Protein AF-A0A9P5VFQ9-F1 (afdb_monomer_lite)

pLDDT: mean 78.66, std 14.64, range [43.88, 96.0]

Organism: NCBI:txid64525

Secondary structure (DSSP, 8-state):
-HHHHHHHHTTT--HHHHHHHHS-HHHHHHHHHHHHHHHHHHHHHHTTT--SSS--HHHHHHHHHHHHHTT---HHHHHHHHHHHHTTSS-TTHHHH-HHHHHHHHHHHHHHHHHHTT-----HHHHHHHHHS-TT---GGG--

Structure (mmCIF, N/CA/C/O backbone):
data_AF-A0A9P5VFQ9-F1
#
_entry.id   AF-A0A9P5VFQ9-F1
#
loop_
_atom_site.group_PDB
_atom_site.id
_atom_site.type_symbol
_atom_site.label_atom_id
_atom_site.label_alt_id
_atom_site.label_comp_id
_atom_site.label_asym_id
_atom_site.label_entity_id
_atom_site.label_seq_id
_atom_site.pdbx_PDB_ins_code
_atom_site.Cartn_x
_atom_site.Cartn_y
_atom_site.Cartn_z
_atom_site.occupancy
_atom_site.B_iso_or_equiv
_atom_site.auth_seq_id
_atom_site.auth_comp_id
_atom_site.auth_asym_id
_atom_site.auth_atom_id
_atom_site.pdbx_PDB_model_num
ATOM 1 N N . MET A 1 1 ? 29.109 7.894 11.009 1.00 55.81 1 MET A N 1
ATOM 2 C CA . MET A 1 1 ? 28.369 6.995 10.091 1.00 55.81 1 MET A CA 1
ATOM 3 C C . MET A 1 1 ? 28.619 7.294 8.606 1.00 55.81 1 MET A C 1
ATOM 5 O O . MET A 1 1 ? 28.768 6.340 7.858 1.00 55.81 1 MET A O 1
ATOM 9 N N . ALA A 1 2 ? 28.804 8.556 8.187 1.00 60.62 2 ALA A N 1
ATOM 10 C CA . ALA A 1 2 ? 29.056 8.932 6.781 1.00 60.62 2 ALA A CA 1
ATOM 11 C C . ALA A 1 2 ? 30.269 8.252 6.090 1.00 60.62 2 ALA A C 1
ATOM 13 O O . ALA A 1 2 ? 30.217 7.973 4.899 1.00 60.62 2 ALA A O 1
ATOM 14 N N . SER A 1 3 ? 31.346 7.941 6.827 1.00 76.19 3 SER A N 1
ATOM 15 C CA . SER A 1 3 ? 32.537 7.265 6.269 1.00 76.19 3 SER A CA 1
ATOM 16 C C . SER A 1 3 ? 32.257 5.816 5.837 1.00 76.19 3 SER A C 1
ATOM 18 O O . SER A 1 3 ? 32.691 5.385 4.773 1.00 76.19 3 SER A O 1
ATOM 20 N N . LYS A 1 4 ? 31.459 5.079 6.621 1.00 75.31 4 LYS A N 1
ATOM 21 C CA . LYS A 1 4 ? 31.110 3.683 6.322 1.00 75.31 4 LYS A CA 1
ATOM 22 C C . LYS A 1 4 ? 30.128 3.579 5.152 1.00 75.31 4 LYS A C 1
ATOM 24 O O . LYS A 1 4 ? 30.213 2.630 4.387 1.00 75.31 4 LYS A O 1
ATOM 29 N N . GLN A 1 5 ? 29.239 4.562 5.003 1.00 74.56 5 GLN A N 1
ATOM 30 C CA . GLN A 1 5 ? 28.322 4.649 3.867 1.00 74.56 5 GLN A CA 1
ATOM 31 C C . GLN A 1 5 ? 29.073 4.839 2.547 1.00 74.56 5 GLN A C 1
ATOM 33 O O . GLN A 1 5 ? 28.929 4.005 1.661 1.00 74.56 5 GLN A O 1
ATOM 38 N N . ARG A 1 6 ? 29.958 5.843 2.464 1.00 76.44 6 ARG A N 1
ATOM 39 C CA . ARG A 1 6 ? 30.792 6.073 1.270 1.00 76.44 6 ARG A CA 1
ATOM 40 C C . ARG A 1 6 ? 31.626 4.855 0.889 1.00 76.44 6 ARG A C 1
ATOM 42 O O . ARG A 1 6 ? 31.655 4.469 -0.265 1.00 76.44 6 ARG A O 1
ATOM 49 N N . GLN A 1 7 ? 32.236 4.190 1.872 1.00 82.25 7 GLN A N 1
ATOM 50 C CA . GLN A 1 7 ? 33.012 2.972 1.616 1.00 82.25 7 GLN A CA 1
ATOM 51 C C . GLN A 1 7 ? 32.186 1.811 1.047 1.00 82.25 7 GLN A C 1
ATOM 53 O O . GLN A 1 7 ? 32.754 0.923 0.414 1.00 82.25 7 GLN A O 1
ATOM 58 N N . LEU A 1 8 ? 30.885 1.749 1.331 1.00 79.94 8 LEU A N 1
ATOM 59 C CA . LEU A 1 8 ? 29.999 0.721 0.788 1.00 79.94 8 LEU A CA 1
ATOM 60 C C . LEU A 1 8 ? 29.437 1.147 -0.579 1.00 79.94 8 LEU A C 1
ATOM 62 O O . LEU A 1 8 ? 29.350 0.314 -1.475 1.00 79.94 8 LEU A O 1
ATOM 66 N N . GLU A 1 9 ? 29.154 2.432 -0.785 1.00 80.38 9 GLU A N 1
ATOM 67 C CA . GLU A 1 9 ? 28.819 2.986 -2.107 1.00 80.38 9 GLU A CA 1
ATOM 68 C C . GLU A 1 9 ? 29.967 2.762 -3.110 1.00 80.38 9 GLU A C 1
ATOM 70 O O . GLU A 1 9 ? 29.736 2.228 -4.192 1.00 80.38 9 GLU A O 1
ATOM 75 N N . ASP A 1 10 ? 31.218 3.031 -2.715 1.00 85.44 10 ASP A N 1
ATOM 76 C CA . ASP A 1 10 ? 32.421 2.812 -3.540 1.00 85.44 10 ASP A CA 1
ATOM 77 C C . ASP A 1 10 ? 32.654 1.331 -3.885 1.00 85.44 10 ASP A C 1
ATOM 79 O O . ASP A 1 10 ? 33.315 0.999 -4.869 1.00 85.44 10 ASP A O 1
ATOM 83 N N . LYS A 1 11 ? 32.102 0.417 -3.078 1.00 86.06 11 LYS A N 1
ATOM 84 C CA . LYS A 1 11 ? 32.120 -1.031 -3.335 1.00 86.06 11 LYS A CA 1
ATOM 85 C C . LYS A 1 11 ? 30.978 -1.492 -4.247 1.00 86.06 11 LYS A C 1
ATOM 87 O O . LYS A 1 11 ? 30.890 -2.685 -4.528 1.00 86.06 11 LYS A O 1
ATOM 92 N N . GLY A 1 12 ? 30.118 -0.578 -4.696 1.00 83.88 12 GLY A N 1
ATOM 93 C CA . GLY A 1 12 ? 28.985 -0.869 -5.570 1.00 83.88 12 GLY A CA 1
ATOM 94 C C . GLY A 1 12 ? 27.778 -1.473 -4.852 1.00 83.88 12 GLY A C 1
ATOM 95 O O . GLY A 1 12 ? 26.964 -2.127 -5.501 1.00 83.88 12 GLY A O 1
ATOM 96 N N . TYR A 1 13 ? 27.653 -1.304 -3.529 1.00 79.12 13 TYR A N 1
ATOM 97 C CA . TYR A 1 13 ? 26.448 -1.743 -2.824 1.00 79.12 13 TYR A CA 1
ATOM 98 C C . TYR A 1 13 ? 25.257 -0.854 -3.188 1.00 79.12 13 TYR A C 1
ATOM 100 O O . TYR A 1 13 ? 25.325 0.371 -3.113 1.00 79.12 13 TYR A O 1
ATOM 108 N N . ASP A 1 14 ? 24.153 -1.506 -3.538 1.00 75.38 14 ASP A N 1
ATOM 109 C CA . ASP A 1 14 ? 22.877 -0.869 -3.844 1.00 75.38 14 ASP A CA 1
ATOM 110 C C . ASP A 1 14 ? 22.279 -0.140 -2.613 1.00 75.38 14 ASP A C 1
ATOM 112 O O . ASP A 1 14 ? 22.479 -0.588 -1.473 1.00 75.38 14 ASP A O 1
ATOM 116 N N . PRO A 1 15 ? 21.517 0.957 -2.805 1.00 68.06 15 PRO A N 1
ATOM 117 C CA . PRO A 1 15 ? 20.866 1.698 -1.723 1.00 68.06 15 PRO A CA 1
ATOM 118 C C . PRO A 1 15 ? 20.046 0.852 -0.737 1.00 68.06 15 PRO A C 1
ATOM 120 O O . PRO A 1 15 ? 20.045 1.151 0.458 1.00 68.06 15 PRO A O 1
ATOM 123 N N . ALA A 1 16 ? 19.389 -0.223 -1.177 1.00 67.06 16 ALA A N 1
ATOM 124 C CA . ALA A 1 16 ? 18.667 -1.144 -0.302 1.00 67.06 16 ALA A CA 1
ATOM 125 C C . ALA A 1 16 ? 19.622 -1.949 0.592 1.00 67.06 16 ALA A C 1
ATOM 127 O O . ALA A 1 16 ? 19.362 -2.114 1.787 1.00 67.06 16 ALA A O 1
ATOM 128 N N . ALA A 1 17 ? 20.762 -2.396 0.057 1.00 70.81 17 ALA A N 1
ATOM 129 C CA . ALA A 1 17 ? 21.795 -3.063 0.847 1.00 70.81 17 ALA A CA 1
ATOM 130 C C . ALA A 1 17 ? 22.415 -2.103 1.875 1.00 70.81 17 ALA A C 1
ATOM 132 O O . ALA A 1 17 ? 22.650 -2.493 3.022 1.00 70.81 17 ALA A O 1
ATOM 133 N N . LEU A 1 18 ? 22.614 -0.835 1.507 1.00 76.38 18 LEU A N 1
ATOM 134 C CA . LEU A 1 18 ? 23.073 0.212 2.423 1.00 76.38 18 LEU A CA 1
ATOM 135 C C . LEU A 1 18 ? 22.049 0.488 3.526 1.00 76.38 18 LEU A C 1
ATOM 137 O O . LEU A 1 18 ? 22.422 0.538 4.697 1.00 76.38 18 LEU A O 1
ATOM 141 N N . ALA A 1 19 ? 20.766 0.598 3.176 1.00 67.88 19 ALA A N 1
ATOM 142 C CA . ALA A 1 19 ? 19.684 0.839 4.125 1.00 67.88 19 ALA A CA 1
ATOM 143 C C . ALA A 1 19 ? 19.532 -0.306 5.139 1.00 67.88 19 ALA A C 1
ATOM 145 O O . ALA A 1 19 ? 19.289 -0.053 6.314 1.00 67.88 19 ALA A O 1
ATOM 146 N N . ILE A 1 20 ? 19.735 -1.558 4.723 1.00 69.69 20 ILE A N 1
ATOM 147 C CA . ILE A 1 20 ? 19.721 -2.711 5.637 1.00 69.69 20 ILE A CA 1
ATOM 148 C C . ILE A 1 20 ? 20.987 -2.752 6.506 1.00 69.69 20 ILE A C 1
ATOM 150 O O . ILE A 1 20 ? 20.913 -3.067 7.690 1.00 69.69 20 ILE A O 1
ATOM 154 N N . THR A 1 21 ? 22.151 -2.433 5.934 1.00 70.12 21 THR A N 1
ATOM 155 C CA . THR A 1 21 ? 23.455 -2.572 6.613 1.00 70.12 21 THR A CA 1
ATOM 156 C C . THR A 1 21 ? 23.760 -1.421 7.576 1.00 70.12 21 THR A C 1
ATOM 158 O O . THR A 1 21 ? 24.509 -1.593 8.540 1.00 70.12 21 THR A O 1
ATOM 161 N N . LEU A 1 22 ? 23.233 -0.229 7.294 1.00 74.25 22 LEU A N 1
ATOM 162 C CA . LEU A 1 22 ? 23.491 1.000 8.049 1.00 74.25 22 LEU A CA 1
ATOM 163 C C . LEU A 1 22 ? 22.254 1.512 8.793 1.00 74.25 22 LEU A C 1
ATOM 165 O O . LEU A 1 22 ? 22.410 2.322 9.707 1.00 74.25 22 LEU A O 1
ATOM 169 N N . GLY A 1 23 ? 21.057 1.071 8.401 1.00 66.44 23 GLY A N 1
ATOM 170 C CA . GLY A 1 23 ? 19.805 1.443 9.046 1.00 66.44 23 GLY A CA 1
ATOM 171 C C . GLY A 1 23 ? 19.574 0.716 10.368 1.00 66.44 23 GLY A C 1
ATOM 172 O O . GLY A 1 23 ? 20.243 -0.254 10.726 1.00 66.44 23 GLY A O 1
ATOM 173 N N . SER A 1 24 ? 18.595 1.207 11.120 1.00 65.50 24 SER A N 1
ATOM 174 C CA . SER A 1 24 ? 18.144 0.568 12.361 1.00 65.50 24 SER A CA 1
ATOM 175 C C . SER A 1 24 ? 17.373 -0.732 12.083 1.00 65.50 24 SER A C 1
ATOM 177 O O . SER A 1 24 ? 16.759 -0.884 11.026 1.00 65.50 24 SER A O 1
ATOM 179 N N . GLU A 1 25 ? 17.288 -1.650 13.060 1.00 59.09 25 GLU A N 1
ATOM 180 C CA . GLU A 1 2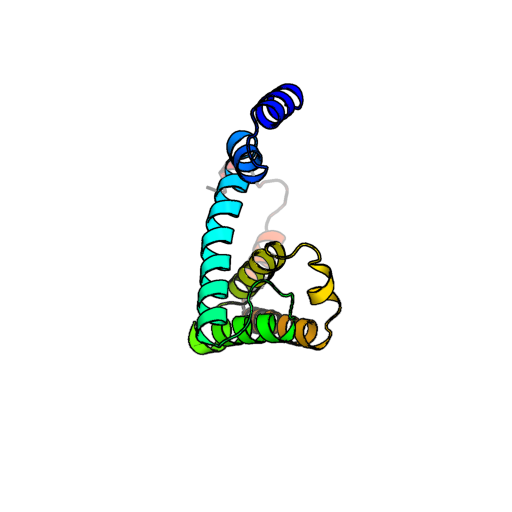5 ? 16.451 -2.865 12.939 1.00 59.09 25 GLU A CA 1
ATOM 181 C C . GLU A 1 25 ? 15.007 -2.554 12.511 1.00 59.09 25 GLU A C 1
ATOM 183 O O . GLU A 1 25 ? 14.361 -3.332 11.809 1.00 59.09 25 GLU A O 1
ATOM 188 N N . ARG A 1 26 ? 14.489 -1.395 12.932 1.00 52.88 26 ARG A N 1
ATOM 189 C CA . ARG A 1 26 ? 13.153 -0.912 12.581 1.00 52.88 26 ARG A CA 1
ATOM 190 C C . ARG A 1 26 ? 13.026 -0.591 11.090 1.00 52.88 26 ARG A C 1
ATOM 192 O O . ARG A 1 26 ? 11.976 -0.856 10.509 1.00 52.88 26 ARG A O 1
ATOM 199 N N . GLU A 1 27 ? 14.064 -0.036 10.473 1.00 58.66 27 GLU A N 1
ATOM 200 C CA . GLU A 1 27 ? 14.100 0.266 9.037 1.00 58.66 27 GLU A CA 1
ATOM 201 C C . GLU A 1 27 ? 14.256 -1.008 8.210 1.00 58.66 27 GLU A C 1
ATOM 203 O O . GLU A 1 27 ? 13.514 -1.194 7.246 1.00 58.66 27 GLU A O 1
ATOM 208 N N . ALA A 1 28 ? 15.106 -1.938 8.653 1.00 60.81 28 ALA A N 1
ATOM 209 C CA . ALA A 1 28 ? 15.239 -3.253 8.029 1.00 60.81 28 ALA A CA 1
ATOM 210 C C . ALA A 1 28 ? 13.912 -4.039 8.053 1.00 60.81 28 ALA A C 1
ATOM 212 O O . ALA A 1 28 ? 13.462 -4.537 7.019 1.00 60.81 28 ALA A O 1
ATOM 213 N N . ARG A 1 29 ? 13.214 -4.076 9.202 1.00 59.75 29 ARG A N 1
ATOM 214 C CA . ARG A 1 29 ? 11.878 -4.700 9.302 1.00 59.75 29 ARG A CA 1
ATOM 215 C C . ARG A 1 29 ? 10.846 -3.998 8.424 1.00 59.75 29 ARG A C 1
ATOM 217 O O . ARG A 1 29 ? 10.006 -4.661 7.823 1.00 59.75 29 ARG A O 1
ATOM 224 N N . LYS A 1 30 ? 10.894 -2.666 8.331 1.00 58.47 30 LYS A N 1
ATOM 225 C CA . LYS A 1 30 ? 9.984 -1.891 7.476 1.00 58.47 30 LYS A CA 1
ATOM 226 C C . LYS A 1 30 ? 10.178 -2.240 5.997 1.00 58.47 30 LYS A C 1
ATOM 228 O O . LYS A 1 30 ? 9.183 -2.492 5.327 1.00 58.47 30 LYS A O 1
ATOM 233 N N . LEU A 1 31 ? 11.423 -2.327 5.523 1.00 63.06 31 LEU A N 1
ATOM 234 C CA . LEU A 1 31 ? 11.752 -2.750 4.155 1.00 63.06 31 LEU A CA 1
ATOM 235 C C . LEU A 1 31 ? 11.244 -4.168 3.863 1.00 63.06 31 LEU A C 1
ATOM 237 O O . LEU A 1 31 ? 10.613 -4.396 2.835 1.00 63.06 31 LEU A O 1
ATOM 241 N N . GLN A 1 32 ? 11.434 -5.101 4.800 1.00 66.38 32 GLN A N 1
ATOM 242 C CA . GLN A 1 32 ? 10.961 -6.479 4.651 1.00 66.38 32 GLN A CA 1
ATOM 243 C C . GLN A 1 32 ? 9.425 -6.571 4.575 1.00 66.38 32 GLN A C 1
ATOM 245 O O . GLN A 1 32 ? 8.880 -7.242 3.697 1.00 66.38 32 GLN A O 1
ATOM 250 N N . ILE A 1 33 ? 8.714 -5.879 5.473 1.00 65.19 33 ILE A N 1
ATOM 251 C CA . ILE A 1 33 ? 7.241 -5.848 5.490 1.00 65.19 33 ILE A CA 1
ATOM 252 C C . ILE A 1 33 ? 6.705 -5.191 4.215 1.00 65.19 33 ILE A C 1
ATOM 254 O O . ILE A 1 33 ? 5.701 -5.642 3.654 1.00 65.19 33 ILE A O 1
ATOM 258 N N . TYR A 1 34 ? 7.361 -4.126 3.755 1.00 77.88 34 TYR A N 1
ATOM 259 C CA . TYR A 1 34 ? 6.936 -3.407 2.562 1.00 77.88 34 TYR A CA 1
ATOM 260 C C . TYR A 1 34 ? 7.171 -4.244 1.312 1.00 77.88 34 TYR A C 1
ATOM 262 O O . TYR A 1 34 ? 6.258 -4.312 0.500 1.00 77.88 34 TYR A O 1
ATOM 270 N N . GLY A 1 35 ? 8.275 -4.991 1.222 1.00 81.06 35 GLY A N 1
ATOM 271 C CA . GLY A 1 35 ? 8.517 -5.931 0.126 1.00 81.06 35 GLY A CA 1
ATOM 272 C C . GLY A 1 35 ? 7.393 -6.960 -0.029 1.00 81.06 35 GLY A C 1
ATOM 273 O O . GLY A 1 35 ? 6.805 -7.070 -1.100 1.00 81.06 35 GLY A O 1
ATOM 274 N N . ALA A 1 36 ? 6.993 -7.634 1.056 1.00 86.19 36 ALA A N 1
ATOM 275 C CA . ALA A 1 36 ? 5.890 -8.605 1.007 1.00 86.19 36 ALA A CA 1
ATOM 276 C C . ALA A 1 36 ? 4.536 -7.960 0.640 1.00 86.19 36 ALA A C 1
ATOM 278 O O . ALA A 1 36 ? 3.691 -8.562 -0.025 1.00 86.19 36 ALA A O 1
ATOM 279 N N . THR A 1 37 ? 4.321 -6.723 1.084 1.00 89.69 37 THR A N 1
ATOM 280 C CA . THR A 1 37 ? 3.103 -5.949 0.811 1.00 89.69 37 THR A CA 1
ATOM 281 C C . THR A 1 37 ? 3.030 -5.514 -0.655 1.00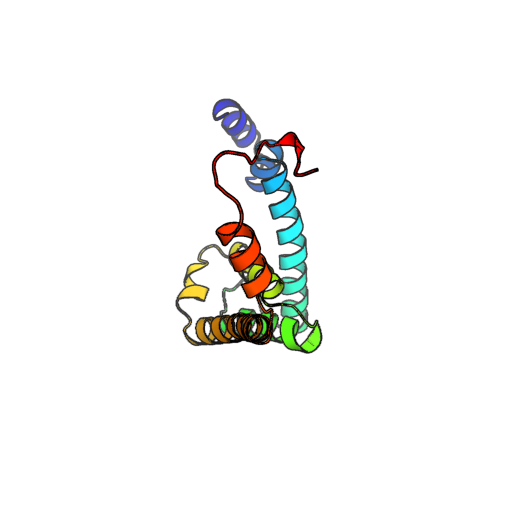 89.69 37 THR A C 1
ATOM 283 O O . THR A 1 37 ? 1.993 -5.662 -1.303 1.00 89.69 37 THR A O 1
ATOM 286 N N . GLN A 1 38 ? 4.147 -5.021 -1.181 1.00 91.00 38 GLN A N 1
ATOM 287 C CA . GLN A 1 38 ? 4.328 -4.620 -2.570 1.00 91.00 38 GLN A CA 1
ATOM 288 C C . GLN A 1 38 ? 4.212 -5.821 -3.512 1.00 91.00 38 GLN A C 1
ATOM 290 O O . GLN A 1 38 ? 3.503 -5.748 -4.510 1.00 91.00 38 GLN A O 1
ATOM 295 N N . GLU A 1 39 ? 4.813 -6.958 -3.160 1.00 90.31 39 GLU A N 1
ATOM 296 C CA . GLU A 1 39 ? 4.730 -8.191 -3.945 1.00 90.31 39 GLU A CA 1
ATOM 297 C C . GLU A 1 39 ? 3.281 -8.677 -4.097 1.00 90.31 39 GLU A C 1
ATOM 299 O O . GLU A 1 39 ? 2.870 -9.099 -5.179 1.00 90.31 39 GLU A O 1
ATOM 304 N N . ARG A 1 40 ? 2.470 -8.581 -3.034 1.00 93.44 40 ARG A N 1
ATOM 305 C CA . ARG A 1 40 ? 1.038 -8.917 -3.100 1.00 93.44 40 ARG A CA 1
ATOM 306 C C . ARG A 1 40 ? 0.280 -8.022 -4.076 1.00 93.44 40 ARG A C 1
ATOM 308 O O . ARG A 1 40 ? -0.542 -8.535 -4.831 1.00 93.44 40 ARG A O 1
ATOM 315 N N . TYR A 1 41 ? 0.570 -6.722 -4.074 1.00 94.81 41 TYR A N 1
ATOM 316 C CA . TYR A 1 41 ? -0.012 -5.783 -5.032 1.00 94.81 41 TYR A CA 1
ATOM 317 C C . TYR A 1 41 ? 0.418 -6.099 -6.469 1.00 94.81 41 TYR A C 1
ATOM 319 O O . TYR A 1 41 ? -0.438 -6.222 -7.339 1.00 94.81 41 TYR A O 1
ATOM 327 N N . ILE A 1 42 ? 1.716 -6.322 -6.701 1.00 92.12 42 ILE A N 1
ATOM 328 C CA . ILE A 1 42 ? 2.263 -6.682 -8.018 1.00 92.12 42 ILE A CA 1
ATOM 329 C C . ILE A 1 42 ? 1.575 -7.943 -8.551 1.00 92.12 42 ILE A C 1
ATOM 331 O O . ILE A 1 42 ? 1.068 -7.946 -9.669 1.00 92.12 42 ILE A O 1
ATOM 335 N N . LYS A 1 43 ? 1.472 -8.996 -7.731 1.00 93.12 43 LYS A N 1
ATOM 336 C CA . LYS A 1 43 ? 0.767 -10.234 -8.100 1.00 93.12 43 LYS A CA 1
ATOM 337 C C . LYS A 1 43 ? -0.702 -9.985 -8.441 1.00 93.12 43 LYS A C 1
ATOM 339 O O . LYS A 1 43 ? -1.210 -10.544 -9.408 1.00 93.12 43 LYS A O 1
ATOM 344 N N . TRP A 1 44 ? -1.396 -9.156 -7.662 1.00 95.44 44 TRP A N 1
ATOM 345 C CA . TRP A 1 44 ? -2.792 -8.810 -7.931 1.00 95.44 44 TRP A CA 1
ATOM 346 C C . TRP A 1 44 ? -2.974 -8.036 -9.241 1.00 95.44 44 TRP A C 1
ATOM 348 O O . TRP A 1 44 ? -3.931 -8.323 -9.964 1.00 95.44 44 TRP A O 1
ATOM 358 N N . ALA A 1 45 ? -2.068 -7.100 -9.539 1.00 93.38 45 ALA A N 1
ATOM 359 C CA . ALA A 1 45 ? -2.096 -6.268 -10.739 1.00 93.38 45 ALA A CA 1
ATOM 360 C C . ALA A 1 45 ? -1.802 -7.094 -11.997 1.00 93.38 45 ALA A C 1
ATOM 362 O O . ALA A 1 45 ? -2.585 -7.067 -12.943 1.00 93.38 45 ALA A O 1
ATOM 363 N N . VAL A 1 46 ? -0.759 -7.932 -11.954 1.00 90.75 46 VAL A N 1
ATOM 364 C CA . VAL A 1 46 ? -0.410 -8.862 -13.042 1.00 90.75 46 VAL A CA 1
ATOM 365 C C . VAL A 1 46 ? -1.570 -9.810 -13.351 1.00 90.75 46 VAL A C 1
ATOM 367 O O . VAL A 1 46 ? -1.923 -9.996 -14.510 1.00 90.75 46 VAL A O 1
ATOM 370 N N . ASN A 1 47 ? -2.241 -10.347 -12.326 1.00 93.38 47 ASN A N 1
ATOM 371 C CA . ASN A 1 47 ? -3.411 -11.215 -12.511 1.00 93.38 47 ASN A CA 1
ATOM 372 C C . ASN A 1 47 ? -4.628 -10.504 -13.140 1.00 93.38 47 ASN A C 1
ATOM 374 O O . ASN A 1 47 ? -5.611 -11.166 -13.471 1.00 93.38 47 ASN A O 1
ATOM 378 N N . ARG A 1 48 ? -4.601 -9.173 -13.255 1.00 92.69 48 ARG A N 1
ATOM 379 C CA . ARG A 1 48 ? -5.664 -8.334 -13.827 1.00 92.69 48 ARG A CA 1
ATOM 380 C C . ARG A 1 48 ? -5.225 -7.586 -15.083 1.00 92.69 48 ARG A C 1
ATOM 382 O O . ARG A 1 48 ? -5.963 -6.714 -15.527 1.00 92.69 48 ARG A O 1
ATOM 389 N N . ASP A 1 49 ? -4.060 -7.928 -15.632 1.00 91.75 49 ASP A N 1
ATOM 390 C CA . ASP A 1 49 ? -3.472 -7.263 -16.799 1.00 91.75 49 ASP A CA 1
ATOM 391 C C . ASP A 1 49 ? -3.280 -5.745 -16.593 1.00 91.75 49 ASP A C 1
ATOM 393 O O . ASP A 1 49 ? -3.479 -4.921 -17.482 1.00 91.75 49 ASP A O 1
ATOM 397 N N . VAL A 1 50 ? -2.924 -5.364 -15.362 1.00 91.06 50 VAL A N 1
ATOM 398 C CA . VAL A 1 50 ? -2.582 -3.992 -14.977 1.00 91.06 50 VAL A CA 1
ATOM 399 C C . VAL A 1 50 ? -1.078 -3.914 -14.767 1.00 91.06 50 VAL A C 1
ATOM 401 O O . VAL A 1 50 ? -0.521 -4.723 -14.025 1.00 91.06 50 VAL A O 1
ATOM 404 N N . ASP A 1 51 ? -0.428 -2.913 -15.362 1.00 88.50 51 ASP A N 1
ATOM 405 C CA . ASP A 1 51 ? 0.986 -2.638 -15.110 1.00 88.50 51 ASP A CA 1
ATOM 406 C C . ASP A 1 51 ? 1.190 -2.109 -13.673 1.00 88.50 51 ASP A C 1
ATOM 408 O O . ASP A 1 51 ? 0.706 -1.020 -13.350 1.00 88.50 51 ASP A O 1
ATOM 412 N N . PRO A 1 52 ? 1.899 -2.846 -12.794 1.00 87.75 52 PRO A N 1
ATOM 413 C CA . PRO A 1 52 ? 2.122 -2.425 -11.416 1.00 87.75 52 PRO A CA 1
ATOM 414 C C . PRO A 1 52 ? 3.205 -1.350 -11.259 1.00 87.75 52 PRO A C 1
ATOM 416 O O . PRO A 1 52 ? 3.350 -0.828 -10.154 1.00 87.75 52 PRO A O 1
ATOM 419 N N . TYR A 1 53 ? 3.981 -1.049 -12.303 1.00 86.62 53 TYR A N 1
ATOM 420 C CA . TYR A 1 53 ? 5.096 -0.097 -12.240 1.00 86.62 53 TYR A CA 1
ATOM 421 C C . TYR A 1 53 ? 4.726 1.287 -12.779 1.00 86.62 53 TYR A C 1
ATOM 423 O O . TYR A 1 53 ? 5.392 2.271 -12.458 1.00 86.62 53 TYR A O 1
ATOM 431 N N . THR A 1 54 ? 3.625 1.392 -13.523 1.00 87.94 54 THR A N 1
ATOM 432 C CA . THR A 1 54 ? 3.054 2.679 -13.924 1.00 87.94 54 THR A CA 1
ATOM 433 C C . THR A 1 54 ? 2.130 3.217 -12.820 1.00 87.94 54 THR A C 1
ATOM 435 O O . THR A 1 54 ? 1.148 2.555 -12.470 1.00 87.94 54 THR A O 1
ATOM 438 N N . PRO A 1 55 ? 2.382 4.420 -12.263 1.00 89.25 55 PRO A N 1
ATOM 439 C CA . PRO A 1 55 ? 1.528 4.996 -11.230 1.00 89.25 55 PRO A CA 1
ATOM 440 C C . PRO A 1 55 ? 0.097 5.194 -11.735 1.00 89.25 55 PRO A C 1
ATOM 442 O O . PRO A 1 55 ? -0.150 5.968 -12.659 1.00 89.25 55 PRO A O 1
ATOM 445 N N . ASN A 1 56 ? -0.862 4.520 -11.102 1.00 93.38 56 ASN A N 1
ATOM 446 C CA . ASN A 1 56 ? -2.278 4.663 -11.421 1.00 93.38 56 ASN A CA 1
ATOM 447 C C . ASN A 1 56 ? -3.113 4.701 -10.126 1.00 93.38 56 ASN A C 1
ATOM 449 O O . ASN A 1 56 ? -3.313 3.657 -9.494 1.00 93.38 56 ASN A O 1
ATOM 453 N N . PRO A 1 57 ? -3.606 5.885 -9.712 1.00 93.38 57 PRO A N 1
ATOM 454 C CA . PRO A 1 57 ? -4.401 6.031 -8.494 1.00 93.38 57 PRO A CA 1
ATOM 455 C C . PRO A 1 57 ? -5.657 5.162 -8.474 1.00 93.38 57 PRO A C 1
ATOM 457 O O . PRO A 1 57 ? -5.936 4.514 -7.465 1.00 93.38 57 PRO A O 1
ATOM 460 N N . THR A 1 58 ? -6.358 5.057 -9.604 1.00 93.56 58 THR A N 1
ATOM 461 C CA . THR A 1 58 ? -7.553 4.218 -9.736 1.00 93.56 58 THR A CA 1
ATOM 462 C C . THR A 1 58 ? -7.240 2.753 -9.439 1.00 93.56 58 THR A C 1
ATOM 464 O O . THR A 1 58 ? -7.969 2.099 -8.696 1.00 93.56 58 THR A O 1
ATOM 467 N N . GLN A 1 59 ? -6.130 2.231 -9.965 1.00 94.38 59 GLN A N 1
ATOM 468 C CA . GLN A 1 59 ? -5.760 0.828 -9.757 1.00 94.38 59 GLN A CA 1
ATOM 469 C C . GLN A 1 59 ? -5.293 0.548 -8.331 1.00 94.38 59 GLN A C 1
ATOM 471 O O . GLN A 1 59 ? -5.651 -0.483 -7.757 1.00 94.38 59 GLN A O 1
ATOM 476 N N . LEU A 1 60 ? -4.568 1.488 -7.721 1.00 94.56 60 LEU A N 1
ATOM 477 C CA . LEU A 1 60 ? -4.229 1.394 -6.305 1.00 94.56 60 LEU A CA 1
ATOM 478 C C . LEU A 1 60 ? -5.497 1.375 -5.441 1.00 94.56 60 LEU A C 1
ATOM 480 O O . LEU A 1 60 ? -5.629 0.523 -4.564 1.00 94.56 60 LEU A O 1
ATOM 484 N N . THR A 1 61 ? -6.457 2.254 -5.718 1.00 95.00 61 THR A N 1
ATOM 485 C CA . THR A 1 61 ? -7.738 2.293 -5.002 1.00 95.00 61 THR A CA 1
ATOM 486 C C . THR A 1 61 ? -8.539 1.004 -5.192 1.00 95.00 61 THR A C 1
ATOM 488 O O . THR A 1 61 ? -9.031 0.452 -4.208 1.00 95.00 61 THR A O 1
ATOM 491 N N . ASN A 1 62 ? -8.578 0.440 -6.403 1.00 95.50 62 ASN A N 1
ATOM 492 C CA . ASN A 1 62 ? -9.201 -0.864 -6.667 1.00 95.50 62 ASN A CA 1
ATOM 493 C C . ASN A 1 62 ? -8.569 -1.995 -5.843 1.00 95.50 62 ASN A C 1
ATOM 495 O O . ASN A 1 62 ? -9.280 -2.840 -5.294 1.00 95.50 62 ASN A O 1
ATOM 499 N N . TRP A 1 63 ? -7.241 -2.013 -5.719 1.00 96.00 63 TRP A N 1
ATOM 500 C CA . TRP A 1 63 ? -6.547 -2.983 -4.876 1.00 96.00 63 TRP A CA 1
ATOM 501 C C . TRP A 1 63 ? -6.902 -2.825 -3.396 1.00 96.00 63 TRP A C 1
ATOM 503 O O . TRP A 1 63 ? -7.174 -3.811 -2.707 1.00 96.00 63 TRP A O 1
ATOM 513 N N . LEU A 1 64 ? -6.935 -1.591 -2.895 1.00 95.56 64 LEU A N 1
ATOM 514 C CA . LEU A 1 64 ? -7.307 -1.329 -1.506 1.00 95.56 64 LEU A CA 1
ATOM 515 C C . LEU A 1 64 ? -8.767 -1.717 -1.237 1.00 95.56 64 LEU A C 1
ATOM 517 O O . LEU A 1 64 ? -9.052 -2.325 -0.206 1.00 95.56 64 LEU A O 1
ATOM 521 N N . ALA A 1 65 ? -9.674 -1.447 -2.178 1.00 94.56 65 ALA A N 1
ATOM 522 C CA . ALA A 1 65 ? -11.069 -1.871 -2.108 1.00 94.56 65 ALA A CA 1
ATOM 523 C C . ALA A 1 65 ? -11.206 -3.401 -2.111 1.00 94.56 65 ALA A C 1
ATOM 525 O O . ALA A 1 65 ? -11.976 -3.950 -1.321 1.00 94.56 65 ALA A O 1
ATOM 526 N N . PHE A 1 66 ? -10.418 -4.109 -2.927 1.00 94.69 66 P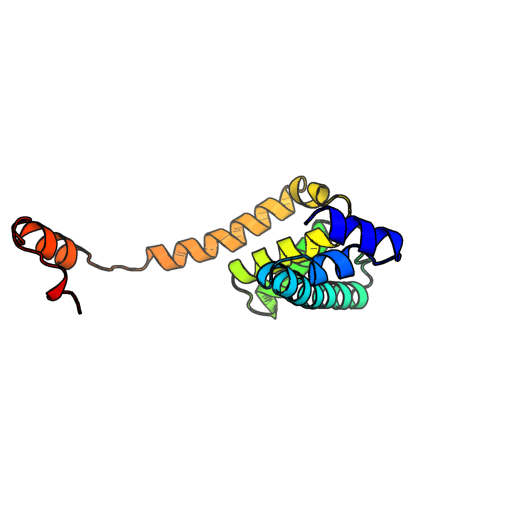HE A N 1
ATOM 527 C CA . PHE A 1 66 ? -10.320 -5.571 -2.871 1.00 94.69 66 PHE A CA 1
ATOM 528 C C . PHE A 1 66 ? -9.860 -6.047 -1.484 1.00 94.69 66 PHE A C 1
ATOM 530 O O . PHE A 1 66 ? -10.450 -6.964 -0.914 1.00 94.69 66 PHE A O 1
ATOM 537 N N . GLY A 1 67 ? -8.861 -5.387 -0.899 1.00 93.31 67 GLY A N 1
ATOM 538 C CA . GLY A 1 67 ? -8.389 -5.678 0.453 1.00 93.31 67 GLY A CA 1
ATOM 539 C C . GLY A 1 67 ? -9.468 -5.522 1.528 1.00 93.31 67 GLY A C 1
ATOM 540 O O . GLY A 1 67 ? -9.605 -6.387 2.393 1.00 93.31 67 GLY A O 1
ATOM 541 N N . VAL A 1 68 ? -10.273 -4.461 1.452 1.00 93.12 68 VAL A N 1
ATOM 542 C CA . VAL A 1 68 ? -11.402 -4.233 2.372 1.00 93.12 68 VAL A CA 1
ATOM 543 C C . VAL A 1 68 ? -12.493 -5.286 2.171 1.00 93.12 68 VAL A C 1
ATOM 545 O O . VAL A 1 68 ? -12.888 -5.953 3.119 1.00 93.12 68 VAL A O 1
ATOM 548 N N . THR A 1 69 ? -12.951 -5.475 0.935 1.00 92.12 69 THR A N 1
ATOM 549 C CA . THR A 1 69 ? -14.141 -6.290 0.628 1.00 92.12 69 THR A CA 1
ATOM 550 C C . THR A 1 69 ? -13.885 -7.794 0.619 1.00 92.12 69 THR A C 1
ATOM 552 O O . THR A 1 69 ? -14.754 -8.567 1.005 1.00 92.12 69 THR A O 1
ATOM 555 N N . THR A 1 70 ? -12.706 -8.226 0.171 1.00 92.25 70 THR A N 1
ATOM 556 C CA . THR A 1 70 ? -12.385 -9.648 -0.030 1.00 92.25 70 THR A CA 1
ATOM 557 C C . THR A 1 70 ? -11.463 -10.184 1.059 1.00 92.25 70 THR A C 1
ATOM 559 O O . THR A 1 70 ? -11.590 -11.335 1.467 1.00 92.25 70 THR A O 1
ATOM 562 N N . CYS A 1 71 ? -10.528 -9.364 1.548 1.00 90.62 71 CYS A N 1
ATOM 563 C CA . CYS A 1 71 ? -9.570 -9.773 2.579 1.00 90.62 71 CYS A CA 1
ATOM 564 C C . CYS A 1 71 ? -9.914 -9.254 3.982 1.00 90.62 71 CYS A C 1
ATOM 566 O O . CYS A 1 71 ? -9.161 -9.526 4.919 1.00 90.62 71 CYS A O 1
ATOM 568 N N . ASN A 1 72 ? -11.021 -8.519 4.127 1.00 90.19 72 ASN A N 1
ATOM 569 C CA . ASN A 1 72 ? -11.498 -7.950 5.386 1.00 90.19 72 ASN A CA 1
ATOM 570 C C . ASN A 1 72 ? -10.436 -7.097 6.112 1.00 90.19 72 ASN A C 1
ATOM 572 O O . ASN A 1 72 ? -10.217 -7.214 7.322 1.00 90.19 72 ASN A O 1
ATOM 576 N N . TRP A 1 73 ? -9.691 -6.280 5.360 1.00 92.81 73 TRP A N 1
ATOM 577 C CA . TRP A 1 73 ? -8.649 -5.429 5.931 1.00 92.81 73 TRP A CA 1
ATOM 578 C C . TRP A 1 73 ? -9.228 -4.276 6.743 1.00 92.81 73 TRP A C 1
ATOM 580 O O . TRP A 1 73 ? -10.022 -3.478 6.254 1.00 92.81 73 TRP A O 1
ATOM 590 N N . LYS A 1 74 ? -8.712 -4.122 7.965 1.00 90.81 74 LYS A N 1
ATOM 591 C CA . LYS A 1 74 ? -8.946 -2.939 8.800 1.00 90.81 74 LYS A CA 1
ATOM 592 C C . LYS A 1 74 ? -8.294 -1.700 8.179 1.00 90.81 74 LYS A C 1
ATOM 594 O O . LYS A 1 74 ? -7.272 -1.812 7.496 1.00 90.81 74 LYS A O 1
ATOM 599 N N . ALA A 1 75 ? -8.795 -0.508 8.501 1.00 89.25 75 ALA A N 1
ATOM 600 C CA . ALA A 1 75 ? -8.286 0.751 7.944 1.00 89.25 75 ALA A CA 1
ATOM 601 C C . ALA A 1 75 ? -6.777 0.954 8.167 1.00 89.25 75 ALA A C 1
ATOM 603 O O . ALA A 1 75 ? -6.070 1.420 7.274 1.00 89.25 75 ALA A O 1
ATOM 604 N N . ASN A 1 76 ? -6.252 0.538 9.325 1.00 90.06 76 ASN A N 1
ATOM 605 C CA . ASN A 1 76 ? -4.810 0.565 9.589 1.00 90.06 76 ASN A CA 1
ATOM 606 C C . ASN A 1 76 ? -4.017 -0.308 8.609 1.00 90.06 76 ASN A C 1
ATOM 608 O O . ASN A 1 76 ? -2.970 0.115 8.121 1.00 90.06 76 ASN A O 1
ATOM 612 N N . THR A 1 77 ? -4.523 -1.496 8.279 1.00 91.62 77 THR A N 1
ATOM 613 C CA . THR A 1 77 ? -3.917 -2.370 7.270 1.00 91.62 77 THR A CA 1
ATOM 614 C C . THR A 1 77 ? -3.974 -1.712 5.897 1.00 91.62 77 THR A C 1
ATOM 616 O O . THR A 1 77 ? -2.939 -1.612 5.246 1.00 91.62 77 THR A O 1
ATOM 619 N N . VAL A 1 78 ? -5.128 -1.169 5.496 1.00 93.38 78 VAL A N 1
ATOM 620 C CA . VAL A 1 78 ? -5.284 -0.431 4.228 1.00 93.38 78 VAL A CA 1
ATOM 621 C C . VAL A 1 78 ? -4.268 0.711 4.126 1.00 93.38 78 VAL A C 1
ATOM 623 O O . VAL A 1 78 ? -3.578 0.838 3.119 1.00 93.38 78 VAL A O 1
ATOM 626 N N . ASN A 1 79 ? -4.097 1.497 5.191 1.00 91.38 79 ASN A N 1
ATOM 627 C CA . ASN A 1 79 ? -3.137 2.601 5.237 1.00 91.38 79 ASN A CA 1
ATOM 628 C C . ASN A 1 79 ? -1.677 2.118 5.160 1.00 91.38 79 ASN A C 1
ATOM 630 O O . ASN A 1 79 ? -0.848 2.756 4.509 1.00 91.38 79 ASN A O 1
ATOM 634 N N . THR A 1 80 ? -1.347 0.987 5.792 1.00 91.00 80 THR A N 1
ATOM 635 C CA . THR A 1 80 ? -0.021 0.365 5.657 1.00 91.00 80 THR A CA 1
ATOM 636 C C . THR A 1 80 ? 0.234 -0.089 4.221 1.00 91.00 80 THR A C 1
ATOM 638 O O . THR A 1 80 ? 1.304 0.207 3.692 1.00 91.00 80 THR A O 1
ATOM 641 N N . TYR A 1 81 ? -0.743 -0.732 3.571 1.00 93.56 81 TYR A N 1
ATOM 642 C CA . TYR A 1 81 ? -0.637 -1.1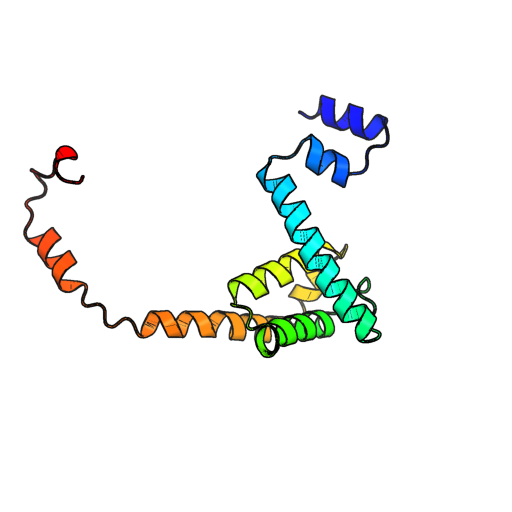36 2.164 1.00 93.56 81 TYR A CA 1
ATOM 643 C C . TYR A 1 81 ? -0.487 0.075 1.244 1.00 93.56 81 TYR A C 1
ATOM 645 O O . TYR A 1 81 ? 0.439 0.109 0.438 1.00 93.56 81 TYR A O 1
ATOM 653 N N . TYR A 1 82 ? -1.320 1.103 1.416 1.00 93.56 82 TYR A N 1
ATOM 654 C CA . TYR A 1 82 ? -1.241 2.347 0.651 1.00 93.56 82 TYR A CA 1
ATOM 655 C C . TYR A 1 82 ? 0.153 2.985 0.735 1.00 93.56 82 TYR A C 1
ATOM 657 O O . TYR A 1 82 ? 0.762 3.298 -0.287 1.00 93.56 82 TYR A O 1
ATOM 665 N N . LYS A 1 83 ? 0.711 3.116 1.947 1.00 91.12 83 LYS A N 1
ATOM 666 C CA . LYS A 1 83 ? 2.059 3.671 2.148 1.00 91.12 83 LYS A CA 1
ATOM 667 C C . LYS A 1 83 ? 3.151 2.803 1.533 1.00 91.12 83 LYS A C 1
ATOM 669 O O . LYS A 1 83 ? 4.053 3.348 0.908 1.00 91.12 83 LYS A O 1
ATOM 674 N N . ALA A 1 84 ? 3.083 1.487 1.721 1.00 91.31 84 ALA A N 1
ATOM 675 C CA . ALA A 1 84 ? 4.081 0.568 1.185 1.00 91.31 84 ALA A CA 1
ATOM 676 C C . ALA A 1 84 ? 4.088 0.583 -0.349 1.00 91.31 84 ALA A C 1
ATOM 678 O O . ALA A 1 84 ? 5.149 0.673 -0.956 1.00 91.31 84 ALA A O 1
ATOM 679 N N . ILE A 1 85 ? 2.915 0.562 -0.981 1.00 92.25 85 ILE A N 1
ATOM 680 C CA . ILE A 1 85 ? 2.797 0.537 -2.444 1.00 92.25 85 ILE A CA 1
ATOM 681 C C . ILE A 1 85 ? 3.229 1.866 -3.058 1.00 92.25 85 ILE A C 1
ATOM 683 O O . ILE A 1 85 ? 3.920 1.858 -4.067 1.00 92.25 85 ILE A O 1
ATOM 687 N N . LYS A 1 86 ? 2.931 3.006 -2.423 1.00 91.69 86 LYS A N 1
ATOM 688 C CA . LYS A 1 86 ? 3.435 4.309 -2.886 1.00 91.69 86 LYS A CA 1
ATOM 689 C C . LYS A 1 86 ? 4.958 4.375 -2.985 1.00 91.69 86 LYS A C 1
ATOM 691 O O . LYS A 1 86 ? 5.462 5.102 -3.827 1.00 91.69 86 LYS A O 1
ATOM 696 N N . GLN A 1 87 ? 5.680 3.623 -2.154 1.00 87.88 87 GLN A N 1
ATOM 697 C CA . GLN A 1 87 ? 7.143 3.568 -2.207 1.00 87.88 87 GLN A CA 1
ATOM 698 C C . GLN A 1 87 ? 7.697 2.774 -3.398 1.00 87.88 87 GLN A C 1
ATOM 700 O O . GLN A 1 87 ? 8.910 2.734 -3.556 1.00 87.88 87 GLN A O 1
ATOM 705 N N . LEU A 1 88 ? 6.847 2.145 -4.219 1.00 85.31 88 LEU A N 1
ATOM 706 C CA . LEU A 1 88 ? 7.276 1.532 -5.481 1.00 85.31 88 LEU A CA 1
ATOM 707 C C . LEU A 1 88 ? 7.560 2.554 -6.581 1.00 85.31 88 LEU A C 1
ATOM 709 O O . LEU A 1 88 ? 8.213 2.204 -7.557 1.00 85.31 88 LEU A O 1
ATOM 713 N N . TYR A 1 89 ? 7.038 3.773 -6.456 1.00 86.31 89 TYR A N 1
ATOM 714 C CA . TYR A 1 89 ? 7.029 4.747 -7.541 1.00 86.31 89 TYR A CA 1
ATOM 715 C C . TYR A 1 89 ? 7.927 5.939 -7.219 1.00 86.31 89 TYR A C 1
ATOM 717 O O . TYR A 1 89 ? 7.932 6.427 -6.086 1.00 86.31 89 TYR A O 1
ATOM 725 N N . ASP A 1 90 ? 8.616 6.448 -8.241 1.00 82.75 90 ASP A N 1
ATOM 726 C CA . ASP A 1 90 ? 9.513 7.603 -8.118 1.00 82.75 90 ASP A CA 1
ATOM 727 C C . ASP A 1 90 ? 8.761 8.894 -7.757 1.00 82.75 90 ASP A C 1
ATOM 729 O O . ASP A 1 90 ? 9.241 9.688 -6.947 1.00 82.75 90 ASP A O 1
ATOM 733 N N . ASP A 1 91 ? 7.557 9.088 -8.315 1.00 86.81 91 ASP A N 1
ATOM 734 C CA . ASP A 1 91 ? 6.660 10.194 -7.962 1.00 86.81 91 ASP A CA 1
ATOM 735 C C . ASP A 1 91 ? 5.402 9.696 -7.221 1.00 86.81 91 ASP A C 1
ATOM 737 O O . ASP A 1 91 ? 4.353 9.447 -7.828 1.00 86.81 91 ASP A O 1
ATOM 741 N N . PRO A 1 92 ? 5.448 9.589 -5.882 1.00 85.31 92 PRO A N 1
ATOM 742 C CA . PRO A 1 92 ? 4.289 9.213 -5.081 1.00 85.31 92 PRO A CA 1
ATOM 743 C C . PRO A 1 92 ? 3.231 10.326 -4.970 1.00 85.31 92 PRO A C 1
ATOM 745 O O . PRO A 1 92 ? 2.155 10.072 -4.414 1.00 85.31 92 PRO A O 1
ATOM 748 N N . SER A 1 93 ? 3.496 11.545 -5.463 1.00 87.94 93 SER A N 1
ATOM 749 C CA . SER A 1 93 ? 2.557 12.676 -5.372 1.00 87.94 93 SER A CA 1
ATOM 750 C C . SER A 1 93 ? 1.332 12.497 -6.270 1.00 87.94 93 SER A C 1
ATOM 752 O O . SER A 1 93 ? 0.274 13.061 -5.989 1.00 87.94 93 SER A O 1
ATOM 754 N N . VAL A 1 94 ? 1.437 11.665 -7.312 1.00 89.81 94 VAL A N 1
ATOM 755 C CA . VAL A 1 94 ? 0.331 11.338 -8.227 1.00 89.81 94 VAL A CA 1
ATOM 756 C C . VAL A 1 94 ? -0.882 10.798 -7.460 1.00 89.81 94 VAL A C 1
ATOM 758 O O . VAL A 1 94 ? -2.014 11.179 -7.740 1.00 89.81 94 VAL A O 1
ATOM 761 N N . PHE A 1 95 ? -0.652 9.989 -6.424 1.00 89.44 95 PHE A N 1
ATOM 762 C CA . PHE A 1 95 ? -1.713 9.407 -5.593 1.00 89.44 95 PHE A CA 1
ATOM 763 C C . PHE A 1 95 ? -2.370 10.409 -4.633 1.00 89.44 95 PHE A C 1
ATOM 765 O O . PHE A 1 95 ? -3.488 10.192 -4.174 1.00 89.44 95 PHE A O 1
ATOM 772 N N . GLU A 1 96 ? -1.677 11.495 -4.292 1.00 88.06 96 GLU A N 1
ATOM 773 C CA . GLU A 1 96 ? -2.187 12.526 -3.375 1.00 88.06 96 GLU A CA 1
ATOM 774 C C . GLU A 1 96 ? -3.057 13.554 -4.097 1.00 88.06 96 GLU A C 1
ATOM 776 O O . GLU A 1 96 ? -3.933 14.156 -3.483 1.00 88.06 96 GLU A O 1
ATOM 781 N N . LYS A 1 97 ? -2.831 13.727 -5.403 1.00 89.50 97 LYS A N 1
ATOM 782 C CA . LYS A 1 97 ? -3.578 14.653 -6.261 1.00 89.50 97 LYS A CA 1
ATOM 783 C C . LYS A 1 97 ? -4.928 14.090 -6.716 1.00 89.50 97 LYS A C 1
ATOM 785 O O . LYS A 1 97 ? -5.798 14.862 -7.106 1.00 89.50 97 LYS A O 1
ATOM 790 N N . ASP A 1 98 ? -5.103 12.772 -6.667 1.00 91.94 98 ASP A N 1
ATOM 791 C CA . ASP A 1 98 ? -6.337 12.110 -7.086 1.00 91.94 98 ASP A CA 1
ATOM 792 C C . ASP A 1 98 ? -7.432 12.218 -6.014 1.00 91.94 98 ASP A C 1
ATOM 794 O O . ASP A 1 98 ? -7.374 11.566 -4.967 1.00 91.94 98 ASP A O 1
ATOM 798 N N . MET A 1 99 ? -8.433 13.063 -6.272 1.00 90.50 99 MET A N 1
ATOM 799 C CA . MET A 1 99 ? -9.499 13.363 -5.310 1.00 90.50 99 MET A CA 1
ATOM 800 C C . MET A 1 99 ? -10.349 12.135 -4.964 1.00 90.50 99 MET A C 1
ATOM 802 O O . MET A 1 99 ? -10.729 11.975 -3.802 1.00 90.50 99 MET A O 1
ATOM 806 N N . ASP A 1 100 ? -10.601 11.252 -5.930 1.00 91.19 100 ASP A N 1
ATOM 807 C CA . ASP A 1 100 ? -11.431 10.059 -5.735 1.00 91.19 100 ASP A CA 1
ATOM 808 C C . ASP A 1 100 ? -10.749 9.049 -4.802 1.00 91.19 100 ASP A C 1
ATOM 810 O O . ASP A 1 100 ? -11.361 8.545 -3.853 1.00 91.19 100 ASP A O 1
ATOM 814 N N . SER A 1 101 ? -9.446 8.822 -4.987 1.00 89.19 101 SER A N 1
ATOM 815 C CA . SER A 1 101 ? -8.642 7.993 -4.083 1.00 89.19 101 SER A CA 1
ATOM 816 C C . SER A 1 101 ? -8.589 8.579 -2.668 1.00 89.19 101 SER A C 1
ATOM 818 O O . SER A 1 101 ? -8.659 7.832 -1.686 1.00 89.19 101 SER A O 1
ATOM 820 N N . GLN A 1 102 ? -8.515 9.909 -2.526 1.00 91.12 102 GLN A N 1
ATOM 821 C CA . GLN A 1 102 ? -8.572 10.554 -1.207 1.00 91.12 102 GLN A CA 1
ATOM 822 C C . GLN A 1 102 ? -9.945 10.396 -0.542 1.00 91.12 102 GLN A C 1
ATOM 824 O O . GLN A 1 102 ? -10.013 10.109 0.659 1.00 91.12 102 GLN A O 1
ATOM 829 N N . ALA A 1 103 ? -11.032 10.528 -1.305 1.00 90.12 103 ALA A N 1
ATOM 830 C CA . ALA A 1 103 ? -12.386 10.310 -0.805 1.00 90.12 103 ALA A CA 1
ATOM 831 C C . ALA A 1 103 ? -12.565 8.869 -0.302 1.00 90.12 103 ALA A C 1
ATOM 833 O O . ALA A 1 103 ? -13.025 8.666 0.825 1.00 90.12 103 ALA A O 1
ATOM 834 N N . PHE A 1 104 ? -12.107 7.877 -1.071 1.00 91.44 104 PHE A N 1
ATOM 835 C CA . PHE A 1 104 ? -12.113 6.473 -0.657 1.00 91.44 104 PHE A CA 1
ATOM 836 C C . PHE A 1 104 ? -11.356 6.255 0.664 1.00 91.44 104 PHE A C 1
ATOM 838 O O . PHE A 1 104 ? -11.896 5.676 1.610 1.00 91.44 104 PHE A O 1
ATOM 845 N N . LEU A 1 105 ? -10.124 6.764 0.774 1.00 90.38 105 LEU A N 1
ATOM 846 C CA . LEU A 1 105 ? -9.317 6.620 1.991 1.00 90.38 105 LEU A CA 1
ATOM 847 C C . LEU A 1 105 ? -9.951 7.303 3.211 1.00 90.38 105 LEU A C 1
ATOM 849 O O . LEU A 1 105 ? -9.751 6.839 4.335 1.00 90.38 105 LEU A O 1
ATOM 853 N N . SER A 1 106 ? -10.691 8.396 3.010 1.00 89.50 106 SER A N 1
ATOM 854 C CA . SER A 1 106 ? -11.446 9.067 4.073 1.00 89.50 106 SER A CA 1
ATOM 855 C C . SER A 1 106 ? -12.584 8.186 4.596 1.00 89.50 106 SER A C 1
ATOM 857 O O . SER A 1 106 ? -12.698 7.991 5.807 1.00 89.50 106 SER A O 1
ATOM 859 N N . VAL A 1 107 ? -13.362 7.579 3.693 1.00 88.56 107 VAL A N 1
ATOM 860 C CA . VAL A 1 107 ? -14.468 6.670 4.045 1.00 88.56 107 VAL A CA 1
ATOM 861 C C . VAL A 1 107 ? -13.960 5.444 4.804 1.00 88.56 107 VAL A C 1
ATOM 863 O O . VAL A 1 107 ? -14.501 5.092 5.848 1.00 88.56 107 VAL A O 1
ATOM 866 N N . VAL A 1 108 ? -12.868 4.830 4.345 1.00 86.31 108 VAL A N 1
ATOM 867 C CA . VAL A 1 108 ? -12.285 3.660 5.025 1.00 86.31 108 VAL A CA 1
ATOM 868 C C . VAL A 1 108 ? -11.813 4.000 6.445 1.00 86.31 108 VAL A C 1
ATOM 870 O O . VAL A 1 108 ? -11.879 3.161 7.340 1.00 86.31 108 VAL A O 1
ATOM 873 N N . LYS A 1 109 ? -11.328 5.225 6.679 1.00 81.00 109 LYS A N 1
ATOM 874 C CA . LYS A 1 109 ? -10.894 5.668 8.014 1.00 81.00 109 LYS A CA 1
ATOM 875 C C . LYS A 1 109 ? -12.063 6.013 8.932 1.00 81.00 109 LYS A C 1
ATOM 877 O O . LYS A 1 109 ? -11.968 5.750 10.128 1.00 81.00 109 LYS A O 1
ATOM 882 N N . SER A 1 110 ? -13.129 6.617 8.407 1.00 73.19 110 SER A N 1
ATOM 883 C CA . SER A 1 110 ? -14.271 7.056 9.218 1.00 73.19 110 SER A CA 1
ATOM 884 C C . SER A 1 110 ? -15.088 5.889 9.773 1.00 73.19 110 SER A C 1
ATOM 886 O O . SER A 1 110 ? -15.638 6.012 10.867 1.00 73.19 110 SER A O 1
ATOM 888 N N . ASP A 1 111 ? -15.084 4.740 9.095 1.00 62.47 111 ASP A N 1
ATOM 889 C CA . ASP A 1 111 ? -15.741 3.518 9.574 1.00 62.47 111 ASP A CA 1
ATOM 890 C C . ASP A 1 111 ? -15.160 3.028 10.919 1.00 62.47 111 ASP A C 1
ATOM 892 O O . ASP A 1 111 ? -15.886 2.520 11.766 1.00 62.47 111 ASP A O 1
ATOM 896 N N . GLN A 1 112 ? -13.876 3.300 11.201 1.00 55.47 112 GLN A N 1
ATOM 897 C CA . GLN A 1 112 ? -13.265 2.995 12.508 1.00 55.47 112 GLN A CA 1
ATOM 898 C C . GLN A 1 112 ? -13.625 3.985 13.620 1.00 55.47 112 GLN A C 1
ATOM 900 O O . GLN A 1 112 ? -13.520 3.651 14.797 1.00 55.47 112 GLN A O 1
ATOM 905 N N . VAL A 1 113 ? -14.017 5.213 13.272 1.00 52.28 113 VAL A N 1
ATOM 906 C CA . VAL A 1 113 ? -14.380 6.235 14.267 1.00 52.28 113 VAL A CA 1
ATOM 907 C C . VAL A 1 113 ? -15.776 5.964 14.832 1.00 52.28 113 VAL A C 1
ATOM 909 O O . VAL A 1 113 ? -16.032 6.282 15.991 1.00 52.28 113 VAL A O 1
ATOM 912 N N . LYS A 1 114 ? -16.661 5.324 14.055 1.00 49.00 114 LYS A N 1
ATOM 913 C CA . LYS A 1 114 ? -18.000 4.942 14.524 1.00 49.00 114 LYS A CA 1
ATOM 914 C C . LYS A 1 114 ? -17.965 3.898 15.644 1.00 49.00 114 LYS A C 1
ATOM 916 O O . LYS A 1 114 ? -18.698 4.068 16.609 1.00 49.00 114 LYS A O 1
ATOM 921 N N . GLU A 1 115 ? -17.075 2.903 15.581 1.00 51.00 115 GLU A N 1
ATOM 922 C CA . GLU A 1 115 ? -16.959 1.867 16.629 1.00 51.00 115 GLU A CA 1
ATOM 923 C C . GLU A 1 115 ? -16.544 2.426 18.004 1.00 51.00 115 GLU A C 1
ATOM 925 O O . GLU A 1 115 ? -16.918 1.869 19.031 1.00 51.00 115 GLU A O 1
ATOM 930 N N . LEU A 1 116 ? -15.803 3.540 18.063 1.00 49.47 116 LEU A N 1
ATOM 931 C CA . LEU A 1 116 ? -15.428 4.161 19.344 1.00 49.47 116 LEU A CA 1
ATOM 932 C C . LEU A 1 116 ? -16.573 4.955 19.983 1.00 49.47 116 LEU A C 1
ATOM 934 O O . LEU A 1 116 ? -16.567 5.165 21.193 1.00 49.47 116 LEU A O 1
ATOM 938 N N . HIS A 1 117 ? -17.538 5.409 19.182 1.00 51.75 117 HIS A N 1
ATOM 939 C CA . HIS A 1 117 ? -18.613 6.282 19.646 1.00 51.75 117 HIS A CA 1
ATOM 940 C C . HIS A 1 117 ? -19.753 5.523 20.352 1.00 51.75 117 HIS A C 1
ATOM 942 O O . HIS A 1 117 ? -20.589 6.163 20.986 1.00 51.75 117 HIS A O 1
ATO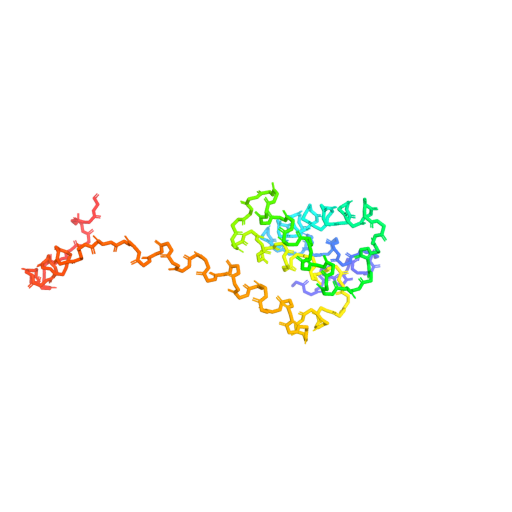M 948 N N . GLU A 1 118 ? -19.765 4.186 20.265 1.00 52.44 118 GLU A N 1
ATOM 949 C CA . GLU A 1 118 ? -20.735 3.285 20.914 1.00 52.44 118 GLU A CA 1
ATOM 950 C C . GLU A 1 118 ? -20.240 2.694 22.247 1.00 52.44 118 GLU A C 1
ATOM 952 O O . GLU A 1 118 ? -20.888 1.830 22.836 1.00 52.44 118 GLU A O 1
ATOM 957 N N . LEU A 1 119 ? -19.102 3.159 22.763 1.00 54.34 119 LEU A N 1
ATOM 958 C CA . LEU A 1 119 ? -18.680 2.827 24.119 1.00 54.34 119 LEU A CA 1
ATOM 959 C C . LEU A 1 119 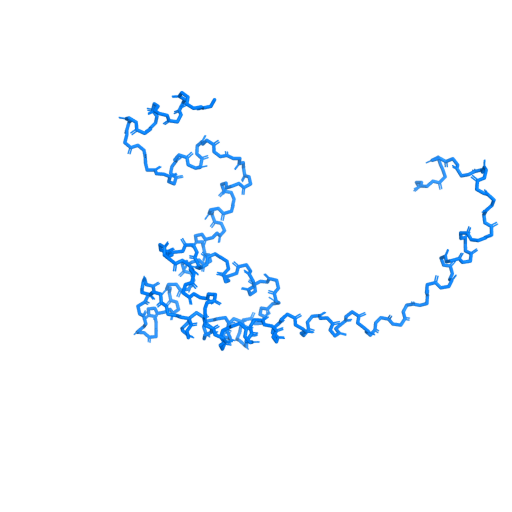? -19.411 3.743 25.108 1.00 54.34 119 LEU A C 1
ATOM 961 O O . LEU A 1 119 ? -18.906 4.805 25.467 1.00 54.34 119 LEU A O 1
ATOM 965 N N . ASP A 1 120 ? -20.589 3.309 25.566 1.00 56.31 120 ASP A N 1
ATOM 966 C CA . ASP A 1 120 ? -21.309 3.881 26.718 1.00 56.31 120 ASP A CA 1
ATOM 967 C C . ASP A 1 120 ? -20.582 3.513 28.026 1.00 56.31 120 ASP A C 1
ATOM 969 O O . ASP A 1 120 ? -21.076 2.797 28.896 1.00 56.31 120 ASP A O 1
ATOM 973 N N . VAL A 1 121 ? -19.307 3.895 28.106 1.00 65.94 121 VAL A N 1
ATOM 974 C CA . VAL A 1 121 ? -18.472 3.669 29.280 1.00 65.94 121 VAL A CA 1
ATOM 975 C C . VAL A 1 121 ? -18.685 4.856 30.200 1.00 65.94 121 VAL A C 1
ATOM 977 O O . VAL A 1 121 ? -18.189 5.953 29.944 1.00 65.94 121 VAL A O 1
ATOM 980 N N . ASP A 1 122 ? -19.414 4.626 31.288 1.00 71.69 122 ASP A N 1
ATOM 981 C CA . ASP A 1 122 ? -19.532 5.604 32.359 1.00 71.69 122 ASP A CA 1
ATOM 982 C C . ASP A 1 122 ? -18.160 5.809 33.020 1.00 71.69 122 ASP A C 1
ATOM 984 O O . ASP A 1 122 ? -17.650 4.953 33.743 1.00 71.69 122 ASP A O 1
ATOM 988 N N . LEU A 1 123 ? -17.543 6.957 32.738 1.00 73.38 123 LEU A N 1
ATOM 989 C CA . LEU A 1 123 ? -16.273 7.382 33.332 1.00 73.38 123 LEU A CA 1
ATOM 990 C C . LEU A 1 123 ? -16.469 8.124 34.666 1.00 73.38 123 LEU A C 1
ATOM 992 O O . LEU A 1 123 ? -15.478 8.505 35.298 1.00 73.38 123 LEU A O 1
ATOM 996 N N . SER A 1 124 ? -17.713 8.316 35.123 1.00 76.12 124 SER A N 1
ATOM 997 C CA . SER A 1 124 ? -18.020 8.936 36.422 1.00 76.12 124 SER A CA 1
ATOM 998 C C . SER A 1 124 ? -17.312 8.258 37.601 1.00 76.12 124 SER A C 1
ATOM 1000 O O . SER A 1 124 ? -16.767 8.990 38.422 1.00 76.12 124 SER A O 1
ATOM 1002 N N . PRO A 1 125 ? -17.173 6.916 37.671 1.00 75.31 125 PRO A N 1
ATOM 1003 C CA . PRO A 1 125 ? -16.459 6.264 38.769 1.00 75.31 125 PRO A CA 1
ATOM 1004 C C . PRO A 1 125 ? -14.985 6.680 38.864 1.00 75.31 125 PRO A C 1
ATOM 1006 O O . PRO A 1 125 ? -14.448 6.832 39.958 1.00 75.31 125 PRO A O 1
ATOM 1009 N N . ILE A 1 126 ? -14.331 6.906 37.720 1.00 72.94 126 ILE A N 1
ATOM 1010 C CA . ILE A 1 126 ? -12.930 7.343 37.660 1.00 72.94 126 ILE A CA 1
ATOM 1011 C C . ILE A 1 126 ? -12.826 8.798 38.114 1.00 72.94 126 ILE A C 1
ATOM 1013 O O . ILE A 1 126 ? -11.968 9.143 38.925 1.00 72.94 126 ILE A O 1
ATOM 1017 N N . ARG A 1 127 ? -13.728 9.654 37.624 1.00 69.69 127 ARG A N 1
ATOM 1018 C CA . ARG A 1 127 ? -13.804 11.057 38.043 1.00 69.69 127 ARG A CA 1
ATOM 1019 C C . ARG A 1 127 ? -14.028 11.170 39.552 1.00 69.69 127 ARG A C 1
ATOM 1021 O O . ARG A 1 127 ? -13.338 11.941 40.211 1.00 69.69 127 ARG A O 1
ATOM 1028 N N . ASP A 1 128 ? -14.960 10.397 40.091 1.00 76.00 128 ASP A N 1
ATOM 1029 C CA . ASP A 1 128 ? -15.336 10.459 41.500 1.00 76.00 128 ASP A CA 1
ATOM 1030 C C . ASP A 1 128 ? -14.223 9.889 42.395 1.00 76.00 128 ASP A C 1
ATOM 1032 O O . ASP A 1 128 ? -13.964 10.434 43.467 1.00 76.00 128 ASP A O 1
ATOM 1036 N N . PHE A 1 129 ? -13.474 8.885 41.923 1.00 74.25 129 PHE A N 1
ATOM 1037 C CA . PHE A 1 129 ? -12.251 8.412 42.579 1.00 74.25 129 PHE A CA 1
ATOM 1038 C C . PHE A 1 129 ? -11.178 9.510 42.679 1.00 74.25 129 PHE A C 1
ATOM 1040 O O . PHE A 1 129 ? -10.598 9.701 43.743 1.00 74.25 129 PHE A O 1
ATOM 1047 N N . PHE A 1 130 ? -10.945 10.286 41.614 1.00 69.75 130 PHE A N 1
ATOM 1048 C CA . PHE A 1 130 ? -9.952 11.370 41.643 1.00 69.75 130 PHE A CA 1
ATOM 1049 C C . PHE A 1 130 ? -10.415 12.617 42.407 1.00 69.75 130 PHE A C 1
ATOM 1051 O O . PHE A 1 130 ? -9.579 13.329 42.952 1.00 69.75 130 PHE A O 1
ATOM 1058 N N . LEU A 1 131 ? -11.721 12.889 42.465 1.00 68.56 131 LEU A N 1
ATOM 1059 C CA . LEU A 1 131 ? -12.274 14.023 43.218 1.00 68.56 131 LEU A CA 1
ATOM 1060 C C . LEU A 1 131 ? -12.387 13.755 44.726 1.00 68.56 131 LEU A C 1
ATOM 1062 O O . LEU A 1 131 ? -12.478 14.704 45.501 1.00 68.56 131 LEU A O 1
ATOM 1066 N N . THR A 1 132 ? -12.404 12.487 45.146 1.00 65.38 132 THR A N 1
ATOM 1067 C CA . THR A 1 132 ? -12.479 12.092 46.565 1.00 65.38 132 THR A CA 1
ATOM 1068 C C . THR A 1 132 ? -11.112 11.837 47.202 1.00 65.38 132 THR A C 1
ATOM 1070 O O . THR A 1 132 ? -11.021 11.752 48.426 1.00 65.38 132 THR A O 1
ATOM 1073 N N . GLN A 1 133 ? -10.048 11.752 46.401 1.00 59.47 133 GLN A N 1
ATOM 1074 C CA . GLN A 1 133 ? -8.670 11.606 46.866 1.00 59.47 133 GLN A CA 1
ATOM 1075 C C . GLN A 1 133 ? -8.052 12.987 47.125 1.00 59.47 133 GLN A C 1
ATOM 1077 O O . GLN A 1 133 ? -7.926 13.807 46.216 1.00 59.47 133 GLN A O 1
ATOM 1082 N N . ASP A 1 134 ? -7.638 13.241 48.367 1.00 57.50 134 ASP A N 1
ATOM 1083 C CA . ASP A 1 134 ? -6.841 14.419 48.706 1.00 57.50 134 ASP A CA 1
ATOM 1084 C C . ASP A 1 134 ? -5.437 14.247 48.094 1.00 57.50 134 ASP A C 1
ATOM 1086 O O . ASP A 1 134 ? -4.739 13.262 48.349 1.00 57.50 134 ASP A O 1
ATOM 1090 N N . VAL A 1 135 ? -5.019 15.183 47.236 1.00 57.84 135 VAL A N 1
ATOM 1091 C CA . VAL A 1 135 ? -3.840 15.065 46.342 1.00 57.84 135 VAL A CA 1
ATOM 1092 C C . VAL A 1 135 ? -2.506 15.022 47.120 1.00 57.84 135 VAL A C 1
ATOM 1094 O O . VAL A 1 135 ? -1.428 14.920 46.538 1.00 57.84 135 VAL A O 1
ATOM 1097 N N . ALA A 1 136 ? -2.558 15.081 48.451 1.00 57.09 136 ALA A N 1
ATOM 1098 C CA . ALA A 1 136 ? -1.403 15.093 49.338 1.00 57.09 136 ALA A CA 1
ATOM 1099 C C . ALA A 1 136 ? -0.864 13.699 49.727 1.00 57.09 136 ALA A C 1
ATOM 1101 O O . ALA A 1 136 ? 0.230 13.633 50.289 1.00 57.09 136 ALA A O 1
ATOM 1102 N N . THR A 1 137 ? -1.569 12.594 49.443 1.00 54.47 137 THR A N 1
ATOM 1103 C CA . THR A 1 137 ? -1.196 11.257 49.972 1.00 54.47 137 THR A CA 1
ATOM 1104 C C . THR A 1 137 ? -0.980 10.141 48.951 1.00 54.47 137 THR A C 1
ATOM 1106 O O . THR A 1 137 ? -0.675 9.024 49.355 1.00 54.47 137 THR A O 1
ATOM 1109 N N . LEU A 1 138 ? -1.049 10.396 47.642 1.00 54.78 138 LEU A N 1
ATOM 1110 C CA . LEU A 1 138 ? -0.775 9.345 46.652 1.00 54.78 138 LEU A CA 1
ATOM 1111 C C . LEU A 1 138 ? 0.738 9.124 46.489 1.00 54.78 138 LEU A C 1
ATOM 1113 O O . LEU A 1 138 ? 1.411 9.814 45.722 1.00 54.78 138 LEU A O 1
ATOM 1117 N N . SER A 1 139 ? 1.283 8.148 47.220 1.00 61.34 139 SER A N 1
ATOM 1118 C CA . SER A 1 139 ? 2.647 7.649 47.011 1.00 61.34 139 SER A CA 1
ATOM 1119 C C . SER A 1 139 ? 2.654 6.528 45.961 1.00 61.34 139 SER A C 1
ATOM 1121 O O . SER A 1 139 ? 1.760 5.685 45.931 1.00 61.34 139 SER A O 1
ATOM 1123 N N . MET A 1 140 ? 3.697 6.473 45.121 1.00 55.09 140 MET A N 1
ATOM 1124 C CA . MET A 1 140 ? 3.845 5.486 44.032 1.00 55.09 140 MET A CA 1
ATOM 1125 C C . MET A 1 140 ? 3.853 4.008 44.474 1.00 55.09 140 MET A C 1
ATOM 1127 O O . MET A 1 140 ? 3.842 3.129 43.618 1.00 55.09 140 MET A O 1
ATOM 1131 N N . GLN A 1 141 ? 3.889 3.714 45.776 1.00 56.12 141 GLN A N 1
ATOM 1132 C CA . GLN A 1 141 ? 3.903 2.343 46.296 1.00 56.12 141 GLN A CA 1
ATOM 1133 C C . GLN A 1 141 ? 2.517 1.680 46.355 1.00 56.12 141 GLN A C 1
ATOM 1135 O O . GLN A 1 141 ? 2.448 0.476 46.567 1.00 56.12 141 GLN A O 1
ATOM 1140 N N . GLU A 1 142 ? 1.429 2.423 46.138 1.00 52.38 142 GLU A N 1
ATOM 1141 C CA . GLU A 1 142 ? 0.056 1.887 46.202 1.00 52.38 142 GLU A CA 1
ATOM 1142 C C . GLU A 1 142 ? -0.549 1.573 44.818 1.00 52.38 142 GLU A C 1
ATOM 1144 O O . GLU A 1 142 ? -1.707 1.178 44.723 1.00 52.38 142 GLU A O 1
ATOM 1149 N N . LEU A 1 143 ? 0.223 1.744 43.735 1.00 53.47 143 LEU A N 1
ATOM 1150 C CA . LEU A 1 143 ? -0.232 1.591 42.341 1.00 53.47 143 LEU A CA 1
ATOM 1151 C C . LEU A 1 143 ? 0.274 0.310 41.637 1.00 53.47 143 LEU A C 1
ATOM 1153 O O . LEU A 1 143 ? 0.215 0.232 40.409 1.00 53.47 143 LEU A O 1
ATOM 1157 N N . THR A 1 144 ? 0.775 -0.682 42.381 1.00 43.88 144 THR A N 1
ATOM 1158 C CA . THR A 1 144 ? 1.151 -2.023 41.872 1.00 43.88 144 THR A CA 1
ATOM 1159 C C . THR A 1 144 ? 0.159 -3.082 42.310 1.00 43.88 144 THR A C 1
ATOM 1161 O O . THR A 1 144 ? -0.237 -3.897 41.450 1.00 43.88 144 THR A O 1
#

Sequence (144 aa):
MASKQRQLEDKGYDPAALAITLGSEREARKLQIYGATQERYIKWAVNRDVDPYTPNPTQLTNWLAFGVTTCNWKANTVNTYYKAIKQLYDDPSVFEKDMDSQAFLSVVKSDQVKELHELDVDLSPIRDFFLTQDVATLSMQELT

Radius of gyration: 23.31 Å; chains: 1; bounding box: 54×26×67 Å

Foldseek 3Di:
DVVVLVVVVVVVDDPLSSCCVVPDPVSVVLVVVLVVLQVVLCVVCVVVVHDLQDDDLVSLLVVLVCCCPVVVDQLVRSVSSLVSSLVSYPDSCVNVPDPVSVVSSVVSVVVVVVVVVPPPDPCVVVVVVVVPDDPPDDDPVVVD